Protein AF-A0A351VE01-F1 (afdb_monomer)

Radius of gyration: 37.44 Å; Cα contacts (8 Å, |Δi|>4): 30; chains: 1; bounding box: 84×30×122 Å

Mean predicted aligned error: 16.54 Å

Nearest PDB structures (foldseek):
  6dlm-assembly1_A  TM=7.913E-01  e=3.922E+00  synthetic construct
  3qne-assembly1_A  TM=5.680E-01  e=1.386E+00  Candida albicans
  3qo5-assembly1_A-2  TM=5.610E-01  e=1.386E+00  Candida albicans
  1cxz-assembly1_B  TM=7.033E-01  e=5.661E+00  Homo sapiens
  6r1m-assembly1_B  TM=4.510E-01  e=8.689E+00  Escherichia coli

Foldseek 3Di:
DDDDDDDDDDDDDDPDPDPDPDPPDDPPDDDDDDDDPVRVVVLVVVCVVVVHDSVVVVVCCVVVVDVPVLVVVLVVLVVVLVVLLVVLVVLLVVQVVCVVVVNHDVVSVVVNVVSVVVNVVSVVVSVVSVD

Sequence (131 aa):
MRILRRSIERPLPKRKERHMARPKSENTLRKHFKLTEETARILTERSKAENMNESEYIRYLLLNQSENPRSKELELEVMRLRNEINKIGVNVNQIVKNSNSHIYREDDKMELKS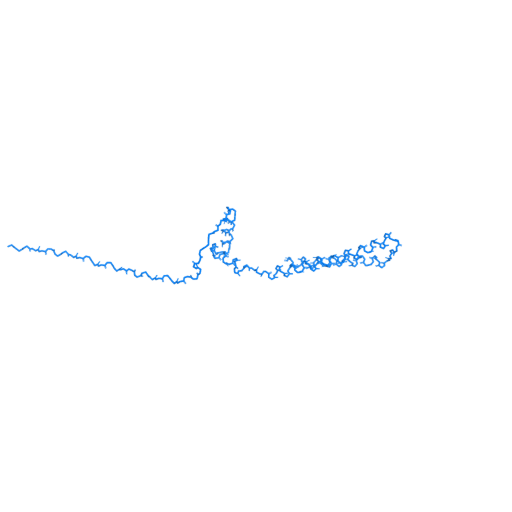QVNKAAVLMECMVKKIC

Structure (mmCIF, N/CA/C/O backbone):
data_AF-A0A351VE01-F1
#
_entry.id   AF-A0A351VE01-F1
#
loop_
_atom_site.group_PDB
_atom_site.id
_atom_site.type_symbol
_atom_site.label_atom_id
_atom_site.label_alt_id
_atom_site.label_comp_id
_atom_site.label_asym_id
_atom_site.label_entity_id
_atom_site.label_seq_id
_atom_site.pdbx_PDB_ins_code
_atom_site.Cartn_x
_atom_site.Cartn_y
_atom_site.Cartn_z
_atom_site.occupancy
_atom_site.B_iso_or_equiv
_atom_site.auth_seq_id
_atom_site.auth_comp_id
_atom_site.auth_asym_id
_atom_site.auth_atom_id
_atom_site.pdbx_PDB_model_num
ATOM 1 N N . MET A 1 1 ? -61.526 7.627 88.824 1.00 38.06 1 MET A N 1
ATOM 2 C CA . MET A 1 1 ? -61.292 7.682 87.363 1.00 38.06 1 MET A CA 1
ATOM 3 C C . MET A 1 1 ? -59.795 7.844 87.109 1.00 38.06 1 MET A C 1
ATOM 5 O O . MET A 1 1 ? -59.247 8.870 87.483 1.00 38.06 1 MET A O 1
ATOM 9 N N . ARG A 1 2 ? -59.108 6.822 86.573 1.00 39.38 2 ARG A N 1
ATOM 10 C CA . ARG A 1 2 ? -57.676 6.886 86.211 1.00 39.38 2 ARG A CA 1
ATOM 11 C C . ARG A 1 2 ? -57.559 7.093 84.702 1.00 39.38 2 ARG A C 1
ATOM 13 O O . ARG A 1 2 ? -58.051 6.273 83.937 1.00 39.38 2 ARG A O 1
ATOM 20 N N . ILE A 1 3 ? -56.922 8.185 84.294 1.00 45.22 3 ILE A N 1
ATOM 21 C CA . ILE A 1 3 ? -56.645 8.506 82.891 1.00 45.22 3 ILE A CA 1
ATOM 22 C C . ILE A 1 3 ? -55.463 7.638 82.431 1.00 45.22 3 ILE A C 1
ATOM 24 O O . ILE A 1 3 ? -54.350 7.788 82.934 1.00 45.22 3 ILE A O 1
ATOM 28 N N . LEU A 1 4 ? -55.700 6.722 81.490 1.00 44.31 4 LEU A N 1
ATOM 29 C CA . LEU A 1 4 ? -54.658 5.953 80.803 1.00 44.31 4 LEU A CA 1
ATOM 30 C C . LEU A 1 4 ? -53.934 6.869 79.802 1.00 44.31 4 LEU A C 1
ATOM 32 O O . LEU A 1 4 ? -54.520 7.295 78.808 1.00 44.31 4 LEU A O 1
ATOM 36 N N . ARG A 1 5 ? -52.654 7.179 80.053 1.00 47.41 5 ARG A N 1
ATOM 37 C CA . ARG A 1 5 ? -51.781 7.821 79.057 1.00 47.41 5 ARG A CA 1
ATOM 38 C C . ARG A 1 5 ? -51.416 6.790 77.988 1.00 47.41 5 ARG A C 1
ATOM 40 O O . ARG A 1 5 ? -50.828 5.758 78.292 1.00 47.41 5 ARG A O 1
ATOM 47 N N . ARG A 1 6 ? -51.774 7.084 76.741 1.00 47.56 6 ARG A N 1
ATOM 48 C CA . ARG A 1 6 ? -51.449 6.298 75.547 1.00 47.56 6 ARG A CA 1
ATOM 49 C C . ARG A 1 6 ? -49.965 6.511 75.216 1.00 47.56 6 ARG A C 1
ATOM 51 O O . ARG A 1 6 ? -49.569 7.628 74.888 1.00 47.56 6 ARG A O 1
ATOM 58 N N . SER A 1 7 ? -49.143 5.475 75.355 1.00 50.47 7 SER A N 1
ATOM 59 C CA . SER A 1 7 ? -47.728 5.499 74.967 1.00 50.47 7 SER A CA 1
ATOM 60 C C . SER A 1 7 ? -47.614 5.690 73.453 1.00 50.47 7 SER A C 1
ATOM 62 O O . S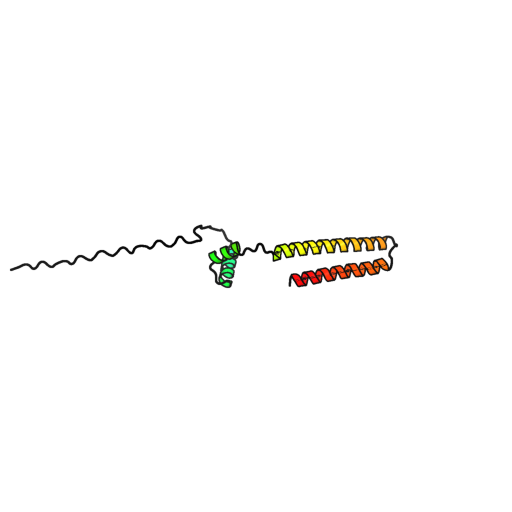ER A 1 7 ? -48.087 4.856 72.688 1.00 50.47 7 SER A O 1
ATOM 64 N N . ILE A 1 8 ? -47.023 6.802 73.018 1.00 53.81 8 ILE A N 1
ATOM 65 C CA . ILE A 1 8 ? -46.687 7.047 71.612 1.00 53.81 8 ILE A CA 1
ATOM 66 C C . ILE A 1 8 ? -45.348 6.350 71.351 1.00 53.81 8 ILE A C 1
ATOM 68 O O . ILE A 1 8 ? -44.313 6.783 71.862 1.00 53.81 8 ILE A O 1
ATOM 72 N N . GLU A 1 9 ? -45.362 5.257 70.592 1.00 49.19 9 GLU A N 1
ATOM 73 C CA . GLU A 1 9 ? -44.140 4.616 70.105 1.00 49.19 9 GLU A CA 1
ATOM 74 C C . GLU A 1 9 ? -43.408 5.572 69.151 1.00 49.19 9 GLU A C 1
ATOM 76 O O . GLU A 1 9 ? -43.959 6.028 68.148 1.00 49.19 9 GLU A O 1
ATOM 81 N N . ARG A 1 10 ? -42.158 5.917 69.479 1.00 52.22 10 ARG A N 1
ATOM 82 C CA . ARG A 1 10 ? -41.289 6.692 68.584 1.00 52.22 10 ARG A CA 1
ATOM 83 C C . ARG A 1 10 ? -40.700 5.757 67.520 1.00 52.22 10 ARG A C 1
ATOM 85 O O . ARG A 1 10 ? -40.167 4.713 67.895 1.00 52.22 10 ARG A O 1
ATOM 92 N N . PRO A 1 11 ? -40.727 6.120 66.226 1.00 54.00 11 PRO A N 1
ATOM 93 C CA . PRO A 1 11 ? -40.135 5.291 65.183 1.00 54.00 11 PRO A CA 1
ATOM 94 C C . PRO A 1 11 ? -38.608 5.241 65.323 1.00 54.00 11 PRO A C 1
ATOM 96 O O . PRO A 1 11 ? -37.956 6.250 65.603 1.00 54.00 11 PRO A O 1
ATOM 99 N N . LEU A 1 12 ? -38.042 4.048 65.118 1.00 58.84 12 LEU A N 1
ATOM 100 C CA . LEU A 1 12 ? -36.599 3.805 65.145 1.00 58.84 12 LEU A CA 1
ATOM 101 C C . LEU A 1 12 ? -35.882 4.613 64.043 1.00 58.84 12 LEU A C 1
ATOM 103 O O . LEU A 1 12 ? -36.405 4.740 62.931 1.00 58.84 12 LEU A O 1
ATOM 107 N N . PRO A 1 13 ? -34.671 5.140 64.306 1.00 53.81 13 PRO A N 1
ATOM 108 C CA . PRO A 1 13 ? -33.927 5.904 63.314 1.00 53.81 13 PRO A CA 1
ATOM 109 C C . PRO A 1 13 ? -33.521 5.008 62.136 1.00 53.81 13 PRO A C 1
ATOM 111 O O . PRO A 1 13 ? -32.931 3.941 62.319 1.00 53.81 13 PRO A O 1
ATOM 114 N N . LYS A 1 14 ? -33.816 5.460 60.910 1.00 56.00 14 LYS A N 1
ATOM 115 C CA . LYS A 1 14 ? -33.397 4.788 59.672 1.00 56.00 14 LYS A CA 1
ATOM 116 C C . LYS A 1 14 ? -31.868 4.659 59.662 1.00 56.00 14 LYS A C 1
ATOM 118 O O . LYS A 1 14 ? -31.160 5.666 59.731 1.00 56.00 14 LYS A O 1
ATOM 123 N N . ARG A 1 15 ? -31.353 3.424 59.587 1.00 46.28 15 ARG A N 1
ATOM 124 C CA . ARG A 1 15 ? -29.918 3.147 59.401 1.00 46.28 15 ARG A CA 1
ATOM 125 C C . ARG A 1 15 ? -29.437 3.901 58.158 1.00 46.28 15 ARG A C 1
ATOM 127 O O . ARG A 1 15 ? -29.928 3.649 57.065 1.00 46.28 15 ARG A O 1
ATOM 134 N N . LYS A 1 16 ? -28.472 4.812 58.324 1.00 49.50 16 LYS A N 1
ATOM 135 C CA . LYS A 1 16 ? -27.725 5.392 57.201 1.00 49.50 16 LYS A CA 1
ATOM 136 C C . LYS A 1 16 ? -26.978 4.254 56.508 1.00 49.50 16 LYS A C 1
ATOM 138 O O . LYS A 1 16 ? -26.040 3.702 57.084 1.00 49.50 16 LYS A O 1
ATOM 143 N N . GLU A 1 17 ? -27.410 3.887 55.307 1.00 48.09 17 GLU A N 1
ATOM 144 C CA . GLU A 1 17 ? -26.658 2.990 54.435 1.00 48.09 17 GLU A CA 1
ATOM 145 C C . GLU A 1 17 ? -25.275 3.595 54.201 1.00 48.09 17 GLU A C 1
ATOM 147 O O . GLU A 1 17 ? -25.128 4.686 53.640 1.00 48.09 17 GLU A O 1
ATOM 152 N N . ARG A 1 18 ? -24.248 2.897 54.693 1.00 47.03 18 ARG A N 1
ATOM 153 C CA . ARG A 1 18 ? -22.855 3.233 54.424 1.00 47.03 18 ARG A CA 1
ATOM 154 C C . ARG A 1 18 ? -22.665 3.120 52.917 1.00 47.03 18 ARG A C 1
ATOM 156 O O . ARG A 1 18 ? -22.637 2.016 52.385 1.00 47.03 18 ARG A O 1
ATOM 163 N N . HIS A 1 19 ? -22.573 4.258 52.238 1.00 47.06 19 HIS A N 1
ATOM 164 C CA . HIS A 1 19 ? -22.172 4.295 50.842 1.00 47.06 19 HIS A CA 1
ATOM 165 C C . HIS A 1 19 ? -20.745 3.751 50.778 1.00 47.06 19 HIS A C 1
ATOM 167 O O . HIS A 1 19 ? -19.797 4.425 51.180 1.00 47.06 19 HIS A O 1
ATOM 173 N N . MET A 1 20 ? -20.604 2.499 50.347 1.00 53.66 20 MET A N 1
ATOM 174 C CA . MET A 1 20 ? -19.302 1.929 50.034 1.00 53.66 20 MET A CA 1
ATOM 175 C C . MET A 1 20 ? -18.715 2.785 48.914 1.00 53.66 20 MET A C 1
ATOM 177 O O . MET A 1 20 ? -19.314 2.914 47.845 1.00 53.66 20 MET A O 1
ATOM 181 N N . ALA A 1 21 ? -17.579 3.429 49.181 1.00 60.16 21 ALA A N 1
ATOM 182 C CA . ALA A 1 21 ? -16.866 4.178 48.163 1.00 60.16 21 ALA A CA 1
ATOM 183 C C . ALA A 1 21 ? -16.545 3.216 47.014 1.00 60.16 21 ALA A C 1
ATOM 185 O O . ALA A 1 21 ? -15.862 2.209 47.211 1.00 60.16 21 ALA A O 1
ATOM 186 N N . ARG A 1 22 ? -17.086 3.517 45.827 1.00 54.12 22 ARG A N 1
ATOM 187 C CA . ARG A 1 22 ? -16.788 2.799 44.586 1.00 54.12 22 ARG A CA 1
ATOM 188 C C . ARG A 1 22 ? -15.261 2.670 44.474 1.00 54.12 22 ARG A C 1
ATOM 190 O O . ARG A 1 22 ? -14.586 3.691 44.641 1.00 54.12 22 ARG A O 1
ATOM 197 N N . PRO A 1 23 ? -14.709 1.470 44.213 1.00 58.91 23 PRO A N 1
ATOM 198 C CA . PRO A 1 23 ? -13.272 1.301 44.018 1.00 58.91 23 PRO A CA 1
ATOM 199 C C . PRO A 1 23 ? -12.781 2.336 43.005 1.00 58.91 23 PRO A C 1
ATOM 201 O O . PRO A 1 23 ? -13.485 2.578 42.020 1.00 58.91 23 PRO A O 1
ATOM 204 N N . LYS A 1 24 ? -11.630 2.981 43.258 1.00 57.81 24 LYS A N 1
ATOM 205 C CA . LYS A 1 24 ? -11.036 3.957 42.328 1.00 57.81 24 LYS A CA 1
ATOM 206 C C . LYS A 1 24 ? -10.898 3.279 40.967 1.00 57.81 24 LYS A C 1
ATOM 208 O O . LYS A 1 24 ? -10.028 2.437 40.778 1.00 57.81 24 LYS A O 1
ATOM 213 N N . SER A 1 25 ? -11.818 3.606 40.066 1.00 60.38 25 SER A N 1
ATOM 214 C CA . SER A 1 25 ? -11.938 2.954 38.775 1.00 60.38 25 SER A CA 1
ATOM 215 C C . SER A 1 25 ? -10.758 3.364 37.918 1.00 60.38 25 SER A C 1
ATOM 217 O O . SER A 1 25 ? -10.552 4.555 37.688 1.00 60.38 25 SER A O 1
ATOM 219 N N . GLU A 1 26 ? -10.015 2.393 37.409 1.00 68.19 26 GLU A N 1
ATOM 220 C CA . GLU A 1 26 ? -9.192 2.583 36.221 1.00 68.19 26 GLU A CA 1
ATOM 221 C C . GLU A 1 26 ? -10.069 3.279 35.154 1.00 68.19 26 GLU A C 1
ATOM 223 O O . GLU A 1 26 ? -11.247 2.933 35.017 1.00 68.19 26 GLU A O 1
ATOM 228 N N . ASN A 1 27 ? -9.549 4.292 34.446 1.00 72.62 27 ASN A N 1
ATOM 229 C CA . ASN A 1 27 ? -10.292 5.222 33.559 1.00 72.62 27 ASN A CA 1
ATOM 230 C C . ASN A 1 27 ? -11.049 6.381 34.262 1.00 72.62 27 ASN A C 1
ATOM 232 O O . ASN A 1 27 ? -12.239 6.603 34.038 1.00 72.62 27 ASN A O 1
ATOM 236 N N . THR A 1 28 ? -10.358 7.167 35.097 1.00 85.06 28 THR A N 1
ATOM 237 C CA . THR A 1 28 ? -10.935 8.338 35.799 1.00 85.06 28 THR A CA 1
ATOM 238 C C . THR A 1 28 ? -11.036 9.617 34.959 1.00 85.06 28 THR A C 1
ATOM 240 O O . THR A 1 28 ? -11.804 10.517 35.305 1.00 85.06 28 THR A O 1
ATOM 243 N N . LEU A 1 29 ? -10.265 9.732 33.875 1.00 87.25 29 LEU A N 1
ATOM 244 C CA . LEU A 1 29 ? -10.203 10.943 33.054 1.00 87.25 29 LEU A CA 1
ATOM 245 C C . LEU A 1 29 ? -11.326 10.963 32.013 1.00 87.25 29 LEU A C 1
ATOM 247 O O . LEU A 1 29 ? -11.511 10.004 31.268 1.00 87.25 29 LEU A O 1
ATOM 251 N N . ARG A 1 30 ? -12.047 12.087 31.923 1.00 89.94 30 ARG A N 1
ATOM 252 C CA . ARG A 1 30 ? -13.088 12.317 30.910 1.00 89.94 30 ARG A CA 1
ATOM 253 C C . ARG A 1 30 ? -12.584 13.277 29.838 1.00 89.94 30 ARG A C 1
ATOM 255 O O . ARG A 1 30 ? -11.995 14.312 30.150 1.00 89.94 30 ARG A O 1
ATOM 262 N N . LYS A 1 31 ? -12.830 12.935 28.576 1.00 89.75 31 LYS A N 1
ATOM 263 C CA . LYS A 1 31 ? -12.545 13.772 27.407 1.00 89.75 31 LYS A CA 1
ATOM 264 C C . LYS A 1 31 ? -13.834 13.943 26.611 1.00 89.75 31 LYS A C 1
ATOM 266 O O . LYS A 1 31 ? -14.551 12.972 26.394 1.00 89.75 31 LYS A O 1
ATOM 271 N N . HIS A 1 32 ? -14.122 15.176 26.210 1.00 92.56 32 HIS A N 1
ATOM 272 C CA . HIS A 1 32 ? -15.250 15.499 25.342 1.00 92.56 32 HIS A CA 1
ATOM 273 C C . HIS A 1 32 ? -14.726 15.745 23.928 1.00 92.56 32 HIS A C 1
ATOM 275 O O . HIS A 1 32 ? -13.781 16.513 23.751 1.00 92.56 32 HIS A O 1
ATOM 281 N N . PHE A 1 33 ? -15.347 15.109 22.938 1.00 91.19 33 PHE A N 1
ATOM 282 C CA . PHE A 1 33 ? -14.995 15.239 21.527 1.00 91.19 33 PHE A CA 1
ATOM 283 C C . PHE A 1 33 ? -16.171 15.835 20.761 1.00 91.19 33 PHE A C 1
ATOM 285 O O . PHE A 1 33 ? -17.327 15.544 21.064 1.00 91.19 33 PHE A O 1
ATOM 292 N N . LYS A 1 34 ? -15.874 16.668 19.764 1.00 95.25 34 LYS A N 1
ATOM 293 C CA . LYS A 1 34 ? -16.867 17.090 18.774 1.00 95.25 34 LYS A CA 1
ATOM 294 C C . LYS A 1 34 ? -16.819 16.098 17.620 1.00 95.25 34 LYS A C 1
ATOM 296 O O . LYS A 1 34 ? -15.749 15.890 17.055 1.00 95.25 34 LYS A O 1
ATOM 301 N N . LEU A 1 35 ? -17.960 15.508 17.291 1.00 94.69 35 LEU A N 1
ATOM 302 C CA . LEU A 1 35 ? -18.119 14.577 16.181 1.00 94.69 35 LEU A CA 1
A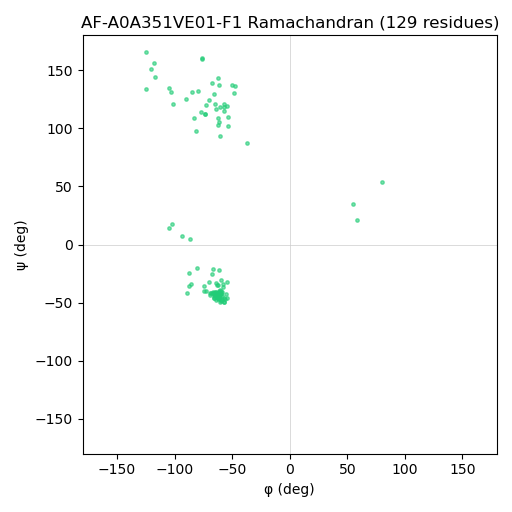TOM 303 C C . LEU A 1 35 ? -19.149 15.135 15.204 1.00 94.69 35 LEU A C 1
ATOM 305 O O . LEU A 1 35 ? -20.053 15.877 15.592 1.00 94.69 35 LEU A O 1
ATOM 309 N N . THR A 1 36 ? -19.001 14.777 13.936 1.00 97.06 36 THR A N 1
ATOM 310 C CA . THR A 1 36 ? -20.089 14.912 12.966 1.00 97.06 36 THR A CA 1
ATOM 311 C C . THR A 1 36 ? -21.111 13.801 13.193 1.00 97.06 36 THR A C 1
ATOM 313 O O . THR A 1 36 ? -20.786 12.766 13.775 1.00 97.06 36 THR A O 1
ATOM 316 N N . GLU A 1 37 ? -22.334 13.982 12.702 1.00 96.62 37 GLU A N 1
ATOM 317 C CA . GLU A 1 37 ? -23.380 12.956 12.791 1.00 96.62 37 GLU A CA 1
ATOM 318 C C . GLU A 1 37 ? -22.922 11.620 12.185 1.00 96.62 37 GLU A C 1
ATOM 320 O O . GLU A 1 37 ? -23.064 10.569 12.807 1.00 96.62 37 GLU A O 1
ATOM 325 N N . GLU A 1 38 ? -22.251 11.677 11.032 1.00 95.94 38 GLU A N 1
ATOM 326 C CA . GLU A 1 38 ? -21.729 10.483 10.368 1.00 95.94 38 GLU A CA 1
ATOM 327 C C . GLU A 1 38 ? -20.667 9.758 11.203 1.00 95.94 38 GLU A C 1
ATOM 329 O O . GLU A 1 38 ? -20.704 8.538 11.352 1.00 95.94 38 GLU A O 1
ATOM 334 N N . THR A 1 39 ? -19.728 10.495 11.802 1.00 93.25 39 THR A N 1
ATOM 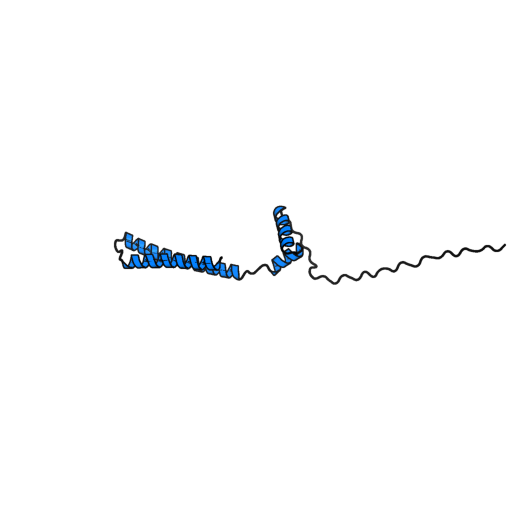335 C CA . THR A 1 39 ? -18.668 9.875 12.616 1.00 93.25 39 THR A CA 1
ATOM 336 C C . THR A 1 39 ? -19.201 9.306 13.928 1.00 93.25 39 THR A C 1
ATOM 338 O O . THR A 1 39 ? -18.712 8.268 14.373 1.00 93.25 39 THR A O 1
ATOM 341 N N . ALA A 1 40 ? -20.233 9.922 14.513 1.00 96.19 40 ALA A N 1
ATOM 342 C CA . ALA A 1 40 ? -20.939 9.366 15.663 1.00 96.19 40 ALA A CA 1
ATOM 343 C C . ALA A 1 40 ? -21.673 8.065 15.296 1.00 96.19 40 ALA A C 1
ATOM 345 O O . ALA A 1 40 ? -21.511 7.062 15.988 1.00 96.19 40 ALA A O 1
ATOM 346 N N . ARG A 1 41 ? -22.393 8.041 14.165 1.00 97.38 41 ARG A N 1
ATOM 347 C CA . ARG A 1 41 ? -23.075 6.835 13.667 1.00 97.38 41 ARG A CA 1
ATOM 348 C C . ARG A 1 41 ? -22.101 5.675 13.463 1.00 97.38 41 ARG A C 1
ATOM 350 O O . ARG A 1 41 ? -22.331 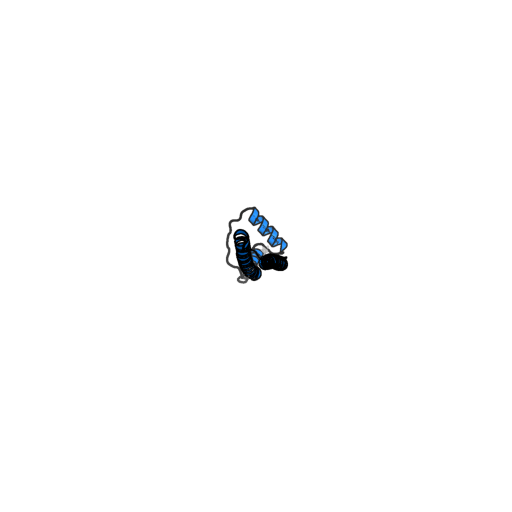4.584 13.980 1.00 97.38 41 ARG A O 1
ATOM 357 N N . ILE A 1 42 ? -20.986 5.927 12.776 1.00 96.00 42 ILE A N 1
ATOM 358 C CA . ILE A 1 42 ? -19.941 4.923 12.534 1.00 96.00 42 ILE A CA 1
ATOM 359 C C . ILE A 1 42 ? -19.368 4.393 13.856 1.00 96.00 42 ILE A C 1
ATOM 361 O O . ILE A 1 42 ? -19.137 3.190 13.991 1.00 96.00 42 ILE A O 1
ATOM 365 N N . LEU A 1 43 ? -19.129 5.269 14.839 1.00 95.81 43 LEU A N 1
ATOM 366 C CA . LEU A 1 43 ? -18.626 4.868 16.153 1.00 95.81 43 LEU A CA 1
ATOM 367 C C . LEU A 1 43 ? -19.607 3.922 16.863 1.00 95.81 43 LEU A C 1
ATOM 369 O O . LEU A 1 43 ? -19.197 2.884 17.392 1.00 95.81 43 LEU A O 1
ATOM 373 N N . THR A 1 44 ? -20.899 4.246 16.832 1.00 96.25 44 THR A N 1
ATOM 374 C CA . THR A 1 44 ? -21.951 3.409 17.410 1.00 96.25 44 THR A CA 1
ATOM 375 C C . THR A 1 44 ? -22.067 2.061 16.692 1.00 96.25 44 THR A C 1
ATOM 377 O O . THR A 1 44 ? -22.166 1.026 17.346 1.00 96.25 44 THR A O 1
ATOM 380 N N . GLU A 1 45 ? -22.052 2.039 15.359 1.00 96.38 45 GLU A N 1
ATOM 381 C CA . GLU A 1 45 ? -22.165 0.799 14.579 1.00 96.38 45 GLU A CA 1
ATOM 382 C C . GLU A 1 45 ? -20.978 -0.137 14.823 1.00 96.38 45 GLU A C 1
ATOM 384 O O . GLU A 1 45 ? -21.171 -1.317 15.117 1.00 96.38 45 GLU A O 1
ATOM 389 N N . ARG A 1 46 ? -19.750 0.391 14.768 1.00 93.31 46 ARG A N 1
ATOM 390 C CA . ARG A 1 46 ? -18.534 -0.415 14.946 1.00 93.31 46 ARG A CA 1
ATOM 391 C C . ARG A 1 46 ? -18.372 -0.932 16.371 1.00 93.31 46 ARG A C 1
ATOM 393 O O . ARG A 1 46 ? -18.027 -2.092 16.554 1.00 93.31 46 ARG A O 1
ATOM 400 N N . SER A 1 47 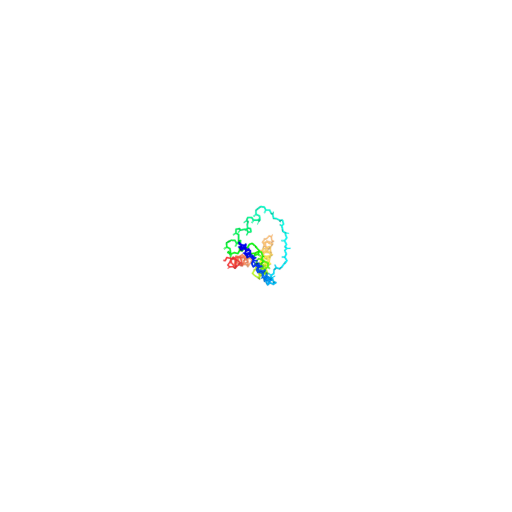? -18.660 -0.105 17.377 1.00 95.25 47 SER A N 1
ATOM 401 C CA . SER A 1 47 ? -18.604 -0.553 18.775 1.00 95.25 47 SER A CA 1
ATOM 402 C C . SER A 1 47 ? -19.591 -1.693 19.043 1.00 95.25 47 SER A C 1
ATOM 404 O O . SER A 1 47 ? -19.220 -2.692 19.656 1.00 95.25 47 SER A O 1
ATOM 406 N N . LYS A 1 48 ? -20.813 -1.607 18.498 1.00 95.06 48 LYS A N 1
ATOM 407 C CA . LYS A 1 48 ? -21.807 -2.688 18.575 1.00 95.06 48 LYS A CA 1
ATOM 408 C C . LYS A 1 48 ? -21.372 -3.951 17.840 1.00 95.06 48 LYS A C 1
ATOM 410 O O . LYS A 1 48 ? -21.575 -5.034 18.378 1.00 95.06 48 LYS A O 1
ATOM 415 N N . ALA A 1 49 ? -20.786 -3.826 16.647 1.00 91.75 49 ALA A N 1
ATOM 416 C CA . ALA A 1 49 ? -20.281 -4.972 15.888 1.00 91.75 49 ALA A CA 1
ATOM 417 C C . ALA A 1 49 ? -19.226 -5.766 16.681 1.00 91.75 49 ALA A C 1
ATOM 419 O O . ALA A 1 49 ? -19.238 -6.993 16.664 1.00 91.75 49 ALA A O 1
ATOM 420 N N . GLU A 1 50 ? -18.389 -5.066 17.451 1.00 87.50 50 GLU A N 1
ATOM 421 C CA . GLU A 1 50 ? -17.375 -5.654 18.337 1.00 87.50 50 GLU A CA 1
ATOM 422 C C . GLU A 1 50 ? -17.904 -6.017 19.741 1.00 87.50 50 GLU A C 1
ATOM 424 O O . GLU A 1 50 ? -17.135 -6.432 20.605 1.00 87.50 50 GLU A O 1
ATOM 429 N N . ASN A 1 51 ? -19.211 -5.877 20.000 1.00 92.56 51 ASN A N 1
ATOM 430 C CA . ASN A 1 51 ? -19.842 -6.100 21.311 1.00 92.56 51 ASN A CA 1
ATOM 431 C C . ASN A 1 51 ? -19.226 -5.271 22.462 1.00 92.56 51 ASN A C 1
ATOM 433 O O . ASN A 1 51 ? -19.175 -5.723 23.607 1.00 92.56 5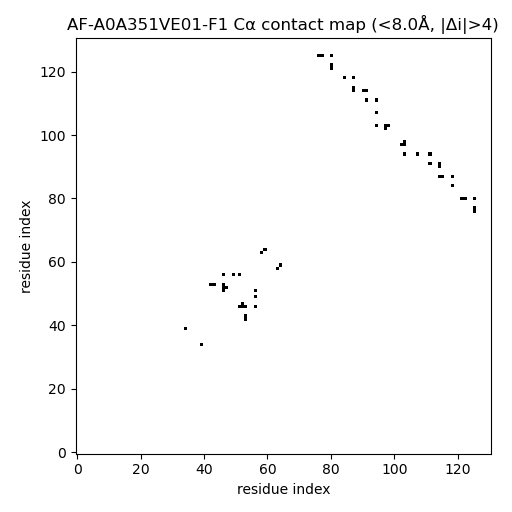1 ASN A O 1
ATOM 437 N N . MET A 1 52 ? -18.780 -4.045 22.174 1.00 91.38 52 MET A N 1
ATOM 438 C CA . MET A 1 52 ? -18.190 -3.112 23.142 1.00 91.38 52 MET A CA 1
ATOM 439 C C . MET A 1 52 ? -19.030 -1.840 23.273 1.00 91.38 52 MET A C 1
ATOM 441 O O . MET A 1 52 ? -19.732 -1.440 22.344 1.00 91.38 52 MET A O 1
ATOM 445 N N . ASN A 1 53 ? -18.928 -1.138 24.406 1.00 93.19 53 ASN A N 1
ATOM 446 C CA . ASN A 1 53 ? -19.424 0.242 24.456 1.00 93.19 53 ASN A CA 1
ATOM 447 C C . ASN A 1 53 ? -18.450 1.205 23.756 1.00 93.19 53 ASN A C 1
ATOM 449 O O . ASN A 1 53 ? -17.268 0.912 23.606 1.00 93.19 53 ASN A O 1
ATOM 453 N N . GLU A 1 54 ? -18.914 2.389 23.354 1.00 94.19 54 GLU A N 1
ATOM 454 C CA . GLU A 1 54 ? -18.090 3.342 22.592 1.00 94.19 54 GLU A CA 1
ATOM 455 C C . GLU A 1 54 ? -16.797 3.752 23.318 1.00 94.19 54 GLU A C 1
ATOM 457 O O . GLU A 1 54 ? -15.763 3.946 22.686 1.00 94.19 54 GLU A O 1
ATOM 462 N N . SER A 1 55 ? -16.815 3.843 24.653 1.00 92.25 55 SER A N 1
ATOM 463 C CA . SER A 1 55 ? -15.620 4.185 25.440 1.00 92.25 55 SER A CA 1
ATOM 464 C C . SER A 1 55 ? -14.620 3.030 25.530 1.00 92.25 55 SER A C 1
ATOM 466 O O . SER A 1 55 ? -13.412 3.256 25.573 1.00 92.25 55 SER A O 1
ATOM 468 N N . GLU A 1 56 ? -15.097 1.790 25.604 1.00 89.62 56 GLU A N 1
ATOM 469 C CA . GLU A 1 56 ? -14.278 0.581 25.473 1.00 89.62 56 GLU A CA 1
ATOM 470 C C . GLU A 1 56 ? -13.708 0.471 24.073 1.00 89.62 56 GLU A C 1
ATOM 472 O O . GLU A 1 56 ? -12.512 0.263 23.941 1.00 89.62 56 GLU A O 1
ATOM 477 N N . TYR A 1 57 ? -14.524 0.717 23.055 1.00 92.56 57 TYR A N 1
ATOM 478 C CA . TYR A 1 57 ? -14.116 0.650 21.666 1.00 92.56 57 TYR A CA 1
ATOM 479 C C . TYR A 1 57 ? -13.081 1.726 21.313 1.00 92.56 57 TYR A C 1
ATOM 481 O O . TYR A 1 57 ? -12.080 1.417 20.684 1.00 92.56 57 TYR A O 1
ATOM 489 N N . ILE A 1 58 ? -13.226 2.972 21.784 1.00 91.69 58 ILE A N 1
ATOM 490 C CA . ILE A 1 58 ? -12.189 4.006 21.605 1.00 91.69 58 ILE A CA 1
ATOM 491 C C . ILE A 1 58 ? -10.889 3.604 22.309 1.00 91.69 58 ILE A C 1
ATOM 493 O O . ILE A 1 58 ? -9.814 3.769 21.742 1.00 91.69 58 ILE A O 1
ATOM 497 N N . ARG A 1 59 ? -10.953 3.057 23.529 1.00 89.06 59 ARG A N 1
ATOM 498 C CA . ARG A 1 59 ? -9.748 2.582 24.232 1.00 89.06 59 ARG A CA 1
ATOM 499 C C . ARG A 1 59 ? -9.124 1.381 23.532 1.00 89.06 59 ARG A C 1
ATOM 501 O O . ARG A 1 59 ? -7.912 1.357 23.380 1.00 89.06 59 ARG A O 1
ATOM 508 N N . TYR A 1 60 ? -9.936 0.443 23.058 1.00 85.62 60 TYR A N 1
ATOM 509 C CA . TYR A 1 60 ? -9.523 -0.662 22.203 1.00 85.62 60 TYR A CA 1
ATOM 510 C C . TYR A 1 60 ? -8.829 -0.121 20.955 1.00 85.62 60 TYR A C 1
ATOM 512 O O . TYR A 1 60 ? -7.736 -0.561 20.652 1.00 85.62 60 TYR A O 1
ATOM 520 N N . LEU A 1 61 ? -9.385 0.887 20.286 1.00 85.19 61 LEU A N 1
ATOM 521 C CA . LEU A 1 61 ? -8.762 1.513 19.123 1.00 85.19 61 LEU A CA 1
ATOM 522 C C . LEU A 1 61 ? -7.491 2.287 19.454 1.00 85.19 61 LEU A C 1
ATOM 524 O O . LEU A 1 61 ? -6.699 2.464 18.552 1.00 85.19 61 LEU A O 1
ATOM 528 N N . LEU A 1 62 ? -7.298 2.785 20.676 1.00 83.75 62 LEU A N 1
ATOM 529 C CA . LEU A 1 62 ? -6.079 3.498 21.084 1.00 83.75 62 LEU A CA 1
ATOM 530 C C . LEU A 1 62 ? -4.973 2.542 21.552 1.00 83.75 62 LEU A C 1
ATOM 532 O O . LEU A 1 62 ? -3.798 2.817 21.349 1.00 83.75 62 LEU A O 1
ATOM 536 N N . LEU A 1 63 ? -5.346 1.428 22.185 1.00 77.75 63 LEU A N 1
ATOM 537 C CA . LEU A 1 63 ? -4.426 0.409 22.704 1.00 77.75 63 LEU A CA 1
ATOM 538 C C . LEU A 1 63 ? -4.084 -0.646 21.646 1.00 77.75 63 LEU A C 1
ATOM 540 O O . LEU A 1 63 ? -2.953 -1.109 21.575 1.00 77.75 63 LEU A O 1
ATOM 544 N N . ASN A 1 64 ? -5.066 -0.982 20.812 1.00 65.00 64 ASN A N 1
ATOM 545 C CA . ASN A 1 64 ? -4.943 -1.788 19.599 1.00 65.00 64 ASN A CA 1
ATOM 546 C C . ASN A 1 64 ? -4.960 -0.903 18.353 1.00 65.00 64 ASN A C 1
ATOM 548 O O . ASN A 1 64 ? -5.174 -1.412 17.250 1.00 65.00 64 ASN A O 1
ATOM 552 N N . GLN A 1 65 ? -4.709 0.408 18.508 1.00 55.88 65 GLN A N 1
ATOM 553 C CA . GLN A 1 65 ? -4.129 1.191 17.425 1.00 55.88 65 GLN A CA 1
ATOM 554 C C . GLN A 1 65 ? -2.809 0.509 17.180 1.00 55.88 65 GLN A C 1
ATOM 556 O O . GLN A 1 65 ? -1.815 0.708 17.873 1.00 55.88 65 GLN A O 1
ATOM 561 N N . SER A 1 66 ? -2.855 -0.408 16.238 1.00 46.06 66 SER A N 1
ATOM 562 C CA . SER A 1 66 ? -1.681 -1.006 15.706 1.00 46.06 66 SER A CA 1
ATOM 563 C C . SER A 1 66 ? -0.819 0.183 15.259 1.00 46.06 66 SER A C 1
ATOM 565 O O . SER A 1 66 ? -1.120 0.828 14.254 1.00 46.06 66 SER A O 1
ATOM 567 N N . GLU A 1 67 ? 0.288 0.438 15.956 1.00 51.22 67 GLU A N 1
ATOM 568 C CA . GLU A 1 67 ? 1.581 0.283 15.290 1.00 51.22 67 GLU A CA 1
ATOM 569 C C . GLU A 1 67 ? 1.376 -0.936 14.394 1.00 51.22 67 GLU A C 1
ATOM 571 O O . GLU A 1 67 ? 1.411 -2.040 14.909 1.00 51.22 67 GLU A O 1
ATOM 576 N N . ASN A 1 68 ? 0.872 -0.797 13.165 1.00 49.31 68 ASN A N 1
ATOM 577 C CA . ASN A 1 68 ? 0.534 -1.975 12.380 1.00 49.31 68 ASN A CA 1
ATOM 578 C C . ASN A 1 68 ? 1.866 -2.413 11.807 1.00 49.31 68 ASN A C 1
ATOM 580 O O . ASN A 1 68 ? 2.271 -1.805 10.807 1.00 49.31 68 ASN A O 1
ATOM 584 N N . PRO A 1 69 ? 2.584 -3.394 12.403 1.00 51.62 69 PRO A N 1
ATOM 585 C CA . PRO A 1 69 ? 3.821 -3.867 11.806 1.00 51.62 69 PRO A CA 1
ATOM 586 C C . PRO A 1 69 ? 3.542 -4.292 10.366 1.00 51.62 69 PRO A C 1
ATOM 588 O O . PRO A 1 69 ? 4.344 -3.993 9.495 1.00 51.62 69 PRO A O 1
ATOM 591 N N . ARG A 1 70 ? 2.335 -4.812 10.088 1.00 53.50 70 ARG A N 1
ATOM 592 C CA . ARG A 1 70 ? 1.871 -5.133 8.740 1.00 53.50 70 ARG A CA 1
ATOM 593 C C . ARG A 1 70 ? 1.753 -3.909 7.830 1.00 53.50 70 ARG A C 1
ATOM 595 O O . ARG A 1 70 ? 2.051 -4.051 6.660 1.00 53.50 70 ARG A O 1
ATOM 602 N N . SER A 1 71 ? 1.369 -2.720 8.315 1.00 65.75 71 SER A N 1
ATOM 603 C CA . SER A 1 71 ? 1.359 -1.498 7.482 1.00 65.75 71 SER A CA 1
ATOM 604 C C . SER A 1 71 ? 2.764 -0.986 7.190 1.00 65.75 71 SER A C 1
ATOM 606 O O . SER A 1 71 ? 3.042 -0.624 6.058 1.00 65.75 71 SER A O 1
ATOM 608 N N . LYS A 1 72 ? 3.670 -1.025 8.174 1.00 68.44 72 LYS A N 1
ATOM 609 C CA . LYS A 1 72 ? 5.039 -0.520 8.022 1.00 68.44 72 LYS A CA 1
ATOM 610 C C . LYS A 1 72 ? 5.898 -1.466 7.187 1.00 68.44 72 LYS A C 1
ATOM 612 O O . LYS A 1 72 ? 6.670 -1.025 6.344 1.00 68.44 72 LYS A O 1
ATOM 617 N N . GLU A 1 73 ? 5.736 -2.770 7.389 1.00 78.25 73 GLU A N 1
ATOM 618 C CA . GLU A 1 73 ? 6.308 -3.810 6.534 1.00 78.25 73 GLU A CA 1
ATOM 619 C C . GLU A 1 73 ? 5.728 -3.721 5.120 1.00 78.25 73 GLU A C 1
ATOM 621 O O . GLU A 1 73 ? 6.483 -3.695 4.156 1.00 78.25 73 GLU A O 1
ATOM 626 N N . LEU A 1 74 ? 4.409 -3.553 4.972 1.00 81.69 74 LEU A N 1
ATOM 627 C CA . LEU A 1 74 ? 3.793 -3.351 3.660 1.00 81.69 74 LEU A CA 1
ATOM 628 C C . LEU A 1 74 ? 4.306 -2.079 2.970 1.00 81.69 74 LEU A C 1
ATOM 630 O O . LEU A 1 74 ? 4.602 -2.120 1.781 1.00 81.69 74 LEU A O 1
ATOM 634 N N . GLU A 1 75 ? 4.462 -0.970 3.691 1.00 82.88 75 GLU A N 1
ATOM 635 C CA . GLU A 1 75 ? 5.041 0.277 3.178 1.00 82.88 75 GLU A CA 1
ATOM 636 C C . GLU A 1 75 ? 6.489 0.088 2.710 1.00 82.88 75 GLU A C 1
ATOM 638 O O . GLU A 1 75 ? 6.857 0.557 1.629 1.00 82.88 75 GLU A O 1
ATOM 643 N N . LEU A 1 76 ? 7.311 -0.633 3.480 1.00 87.31 76 LEU A N 1
ATOM 644 C CA . LEU A 1 76 ? 8.680 -0.977 3.092 1.00 87.31 76 LEU A CA 1
ATOM 645 C C . LEU A 1 76 ? 8.706 -1.863 1.841 1.00 87.31 76 LEU A C 1
ATOM 647 O O . LEU A 1 76 ? 9.494 -1.610 0.927 1.00 87.31 76 LEU A O 1
ATOM 651 N N . GLU A 1 77 ? 7.830 -2.859 1.761 1.00 88.62 77 GLU A N 1
ATOM 652 C CA . GLU A 1 77 ? 7.681 -3.738 0.601 1.00 88.62 77 GLU A CA 1
ATOM 653 C C . GLU A 1 77 ? 7.206 -2.968 -0.642 1.00 88.62 77 GLU A C 1
ATOM 655 O O . GLU A 1 77 ? 7.762 -3.163 -1.724 1.00 88.62 77 GLU A O 1
ATOM 660 N N . VAL A 1 78 ? 6.264 -2.028 -0.499 1.00 89.75 78 VAL A N 1
ATOM 661 C CA . VAL A 1 78 ? 5.841 -1.114 -1.577 1.00 89.75 78 VAL A CA 1
ATOM 662 C C . VAL A 1 78 ? 7.006 -0.230 -2.025 1.00 89.75 78 VAL A C 1
ATOM 664 O O . VAL A 1 78 ? 7.227 -0.053 -3.225 1.00 89.75 78 VAL A O 1
ATOM 667 N N . MET A 1 79 ? 7.793 0.303 -1.087 1.00 92.75 79 MET A N 1
ATOM 668 C CA . MET A 1 79 ? 8.961 1.124 -1.409 1.00 92.75 79 MET A CA 1
ATOM 669 C C . MET A 1 79 ? 10.032 0.314 -2.157 1.00 92.75 79 MET A C 1
ATOM 671 O O . MET A 1 79 ? 10.603 0.797 -3.138 1.00 92.75 79 MET A O 1
ATOM 675 N N . ARG A 1 80 ? 10.280 -0.935 -1.743 1.00 93.81 80 ARG A N 1
ATOM 676 C CA . ARG A 1 80 ? 11.181 -1.870 -2.436 1.00 93.81 80 ARG A CA 1
ATOM 677 C C . ARG A 1 80 ? 10.684 -2.186 -3.844 1.00 93.81 80 ARG A C 1
ATOM 679 O O . ARG A 1 80 ? 11.468 -2.088 -4.786 1.00 93.81 80 ARG A O 1
ATOM 686 N N . LEU A 1 81 ? 9.393 -2.490 -3.997 1.00 94.94 81 LEU A N 1
ATOM 687 C CA . LEU A 1 81 ? 8.770 -2.737 -5.297 1.00 94.94 81 LEU A CA 1
ATOM 688 C C . LEU A 1 81 ? 8.944 -1.534 -6.227 1.00 94.94 81 LEU A C 1
ATOM 690 O O . LEU A 1 81 ? 9.417 -1.692 -7.350 1.00 94.94 81 LEU A O 1
ATOM 694 N N . ARG A 1 82 ? 8.635 -0.324 -5.747 1.00 95.06 82 ARG A N 1
ATOM 695 C CA . ARG A 1 82 ? 8.825 0.918 -6.508 1.00 95.06 82 ARG A CA 1
ATOM 696 C C . ARG A 1 82 ? 10.267 1.064 -6.995 1.00 95.06 82 ARG A C 1
ATOM 698 O O . ARG A 1 82 ? 10.490 1.395 -8.156 1.00 95.06 82 ARG A O 1
ATOM 705 N N . ASN A 1 83 ? 11.244 0.813 -6.125 1.00 96.88 83 ASN A N 1
ATOM 706 C CA . ASN A 1 83 ? 12.659 0.919 -6.477 1.00 96.88 83 ASN A CA 1
ATOM 707 C C . ASN A 1 83 ? 13.074 -0.111 -7.535 1.00 96.88 83 ASN A C 1
ATOM 709 O O . ASN A 1 83 ? 13.806 0.236 -8.461 1.00 96.88 83 ASN A O 1
ATOM 713 N N . GLU A 1 84 ? 12.598 -1.353 -7.438 1.00 97.19 84 GLU A N 1
ATOM 714 C CA . GLU A 1 84 ? 12.875 -2.377 -8.451 1.00 97.19 84 GLU A CA 1
ATOM 715 C C . GLU A 1 84 ? 12.213 -2.053 -9.796 1.00 97.19 84 GLU A C 1
ATOM 717 O O . GLU A 1 84 ? 12.870 -2.158 -10.832 1.00 97.19 84 GLU A O 1
ATOM 722 N N . ILE A 1 85 ? 10.966 -1.571 -9.798 1.00 96.75 85 ILE A N 1
ATOM 723 C CA . ILE A 1 85 ? 10.283 -1.112 -11.018 1.00 96.75 85 ILE A CA 1
ATOM 724 C C . ILE A 1 85 ? 11.023 0.071 -11.655 1.00 96.75 85 ILE A C 1
ATOM 726 O O . ILE A 1 85 ? 11.201 0.094 -12.871 1.00 96.75 85 ILE A O 1
ATOM 730 N N . ASN A 1 86 ? 11.533 1.014 -10.859 1.00 97.50 86 ASN A N 1
ATOM 731 C CA . ASN A 1 86 ? 12.345 2.119 -11.375 1.00 97.50 86 ASN A CA 1
ATOM 732 C C . ASN A 1 86 ? 13.626 1.623 -12.062 1.00 97.50 86 ASN A C 1
ATOM 734 O O . ASN A 1 86 ? 13.957 2.100 -13.146 1.00 97.50 86 ASN A O 1
ATOM 738 N N . LYS A 1 87 ? 14.335 0.652 -11.470 1.00 97.94 87 LYS A N 1
ATOM 739 C CA . LYS A 1 87 ? 15.526 0.047 -12.094 1.00 97.94 87 LYS A CA 1
ATOM 740 C C . LYS A 1 87 ? 15.179 -0.636 -13.417 1.00 97.94 87 LYS A C 1
ATOM 742 O O . LYS A 1 87 ? 15.887 -0.443 -14.401 1.00 97.94 87 LYS A O 1
ATOM 747 N N . ILE A 1 88 ? 14.072 -1.379 -13.454 1.00 97.81 88 ILE A N 1
ATOM 748 C CA . ILE A 1 88 ? 13.559 -2.003 -14.681 1.00 97.81 88 ILE A CA 1
ATOM 749 C C . ILE A 1 88 ? 13.283 -0.933 -15.744 1.00 97.81 88 ILE A C 1
ATOM 751 O O . ILE A 1 88 ? 13.735 -1.062 -16.879 1.00 97.81 88 ILE A O 1
ATOM 755 N N . GLY A 1 89 ? 12.613 0.162 -15.373 1.00 97.94 89 GLY A N 1
ATOM 756 C CA . GLY A 1 89 ? 12.338 1.281 -16.275 1.00 97.94 89 GLY A CA 1
ATOM 757 C C . GLY A 1 89 ? 13.605 1.919 -16.849 1.00 97.94 89 GLY A C 1
ATOM 758 O O . GLY A 1 89 ? 13.659 2.206 -18.044 1.00 97.94 89 GLY A O 1
ATOM 759 N N . VAL A 1 90 ? 14.653 2.085 -16.035 1.00 98.25 90 VAL A N 1
ATOM 760 C CA . VAL A 1 90 ? 15.964 2.574 -16.498 1.00 98.25 90 VAL A CA 1
ATOM 761 C C . VAL A 1 90 ? 16.588 1.615 -17.515 1.00 98.25 90 VAL A C 1
ATOM 763 O O . VAL A 1 90 ? 17.034 2.068 -18.571 1.00 98.25 90 VAL A O 1
ATOM 766 N N . ASN A 1 91 ? 16.570 0.308 -17.245 1.00 97.69 91 ASN A N 1
ATOM 767 C CA . ASN A 1 91 ? 17.118 -0.706 -18.152 1.00 97.69 91 ASN A CA 1
ATOM 768 C C . ASN A 1 91 ? 16.366 -0.738 -19.490 1.00 97.69 91 ASN A C 1
ATOM 770 O O . ASN A 1 91 ? 16.983 -0.721 -20.554 1.00 97.69 91 ASN A O 1
ATOM 774 N N . VAL A 1 92 ? 15.030 -0.703 -19.450 1.00 97.81 92 VAL A N 1
ATOM 775 C CA . VAL A 1 92 ? 14.191 -0.632 -20.656 1.00 97.81 92 VAL A CA 1
ATOM 776 C C . VAL A 1 92 ? 14.481 0.642 -21.447 1.00 97.81 92 VAL A C 1
ATOM 778 O O . VAL A 1 92 ? 14.642 0.589 -22.664 1.00 97.81 92 VAL A O 1
ATOM 781 N N . ASN A 1 93 ? 14.617 1.787 -20.776 1.00 97.94 93 ASN A N 1
ATOM 782 C CA . ASN A 1 93 ? 14.948 3.043 -21.444 1.00 97.94 93 ASN A CA 1
ATOM 783 C C . ASN A 1 93 ? 16.327 2.991 -22.124 1.00 97.94 93 ASN A C 1
ATOM 785 O O . ASN A 1 93 ? 16.510 3.568 -23.195 1.00 97.94 93 ASN A O 1
ATOM 789 N N . GLN A 1 94 ? 17.295 2.281 -21.541 1.00 97.12 94 GLN A N 1
ATOM 790 C CA . GLN A 1 94 ? 18.596 2.072 -22.172 1.00 97.12 94 GLN A CA 1
ATOM 791 C C . GLN A 1 94 ? 18.482 1.220 -23.443 1.00 97.12 94 GLN A C 1
ATOM 793 O O . GLN A 1 94 ? 19.056 1.581 -24.468 1.00 97.12 94 GLN A O 1
ATOM 798 N N . ILE A 1 95 ? 17.681 0.153 -23.415 1.00 97.00 95 ILE A N 1
ATOM 799 C CA . ILE A 1 95 ? 17.398 -0.674 -24.598 1.00 97.00 95 ILE A CA 1
ATOM 800 C C . ILE A 1 95 ? 16.733 0.160 -25.704 1.00 97.00 95 ILE A C 1
ATOM 802 O O . ILE A 1 95 ? 17.115 0.079 -26.872 1.00 97.00 95 ILE A O 1
ATOM 806 N N . VAL A 1 96 ? 15.777 1.022 -25.345 1.00 96.75 96 VAL A N 1
ATOM 807 C CA . VAL A 1 96 ? 15.132 1.941 -26.298 1.00 96.75 96 VAL A CA 1
ATOM 808 C C . VAL A 1 96 ? 16.150 2.908 -26.907 1.00 96.75 96 VAL A C 1
ATOM 810 O O . VAL A 1 96 ? 16.138 3.122 -28.118 1.00 96.75 96 VAL A O 1
ATOM 813 N N . LYS A 1 97 ? 17.080 3.453 -26.114 1.00 96.62 97 LYS A N 1
ATOM 814 C CA . LYS A 1 97 ? 18.174 4.288 -26.640 1.00 96.62 97 LYS A CA 1
ATOM 815 C C . LYS A 1 97 ? 19.076 3.521 -27.610 1.00 96.62 97 LYS A C 1
ATOM 817 O O . LYS A 1 97 ? 19.438 4.082 -28.644 1.00 96.62 97 LYS A O 1
ATOM 822 N N . ASN A 1 98 ? 19.400 2.260 -27.315 1.00 95.19 98 ASN A N 1
ATOM 823 C CA . ASN A 1 98 ? 20.178 1.398 -28.214 1.00 95.19 98 ASN A CA 1
ATOM 824 C C . ASN A 1 98 ? 19.439 1.188 -29.548 1.00 95.19 98 ASN A C 1
ATOM 826 O O . ASN A 1 98 ? 20.037 1.318 -30.617 1.00 95.19 98 ASN A 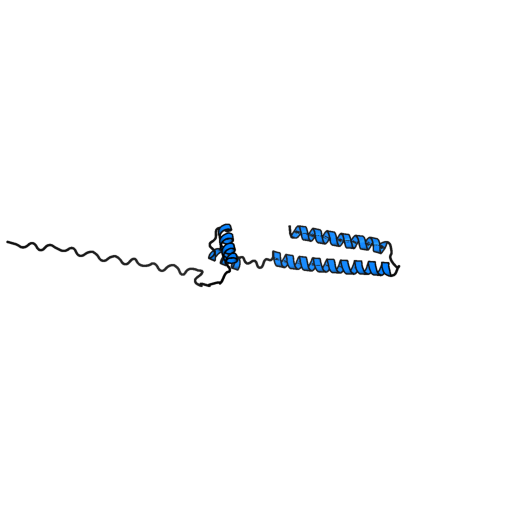O 1
ATOM 830 N N . SER A 1 99 ? 18.123 0.957 -29.489 1.00 95.31 99 SER A N 1
ATOM 831 C CA . SER A 1 99 ? 17.248 0.865 -30.666 1.00 95.31 99 SER A CA 1
ATOM 832 C C . SER A 1 99 ? 17.234 2.143 -31.492 1.00 95.31 99 SER A C 1
ATOM 834 O O . SER A 1 99 ? 17.463 2.098 -32.699 1.00 95.31 99 SER A O 1
ATOM 836 N N . ASN A 1 100 ? 17.034 3.291 -30.848 1.00 96.12 100 ASN A N 1
ATOM 837 C CA . ASN A 1 100 ? 17.014 4.587 -31.525 1.00 96.12 100 ASN A CA 1
ATOM 838 C C . ASN A 1 100 ? 18.380 4.975 -32.112 1.00 96.12 100 ASN A C 1
ATOM 840 O O . ASN A 1 100 ? 18.439 5.791 -33.024 1.00 96.12 100 ASN A O 1
ATOM 844 N N . SER A 1 101 ? 19.467 4.384 -31.609 1.00 96.25 101 SER A N 1
ATOM 845 C CA . SER A 1 101 ? 20.828 4.592 -32.118 1.00 96.25 101 SER A CA 1
ATOM 846 C C . SER A 1 101 ? 21.242 3.541 -33.157 1.00 96.25 101 SER A C 1
ATOM 848 O O . SER A 1 101 ? 22.406 3.505 -33.543 1.00 96.25 101 SER A O 1
ATOM 850 N N . HIS A 1 102 ? 20.322 2.670 -33.594 1.00 93.88 102 HIS A N 1
ATOM 851 C CA . HIS A 1 102 ? 20.565 1.581 -34.553 1.00 93.88 102 HIS A CA 1
ATOM 852 C C . HIS A 1 102 ? 21.647 0.564 -34.136 1.00 93.88 102 HIS A C 1
ATOM 854 O O . HIS A 1 102 ? 22.167 -0.165 -34.978 1.00 93.88 102 HIS A O 1
ATOM 860 N N . ILE A 1 103 ? 21.957 0.466 -32.838 1.00 94.50 103 ILE A N 1
ATOM 861 C CA . ILE A 1 103 ? 22.921 -0.502 -32.276 1.00 94.50 103 ILE A CA 1
ATOM 862 C C . ILE A 1 103 ? 22.236 -1.665 -31.547 1.00 94.50 103 ILE A C 1
ATOM 864 O O . ILE A 1 103 ? 22.882 -2.391 -30.797 1.00 94.50 103 ILE A O 1
ATOM 868 N N . TYR A 1 104 ? 20.928 -1.825 -31.745 1.00 95.00 104 TYR A N 1
ATOM 869 C CA . TYR A 1 104 ? 20.132 -2.883 -31.129 1.00 95.00 104 TYR A CA 1
ATOM 870 C C . TYR A 1 104 ? 20.605 -4.276 -31.542 1.00 95.00 104 TYR A C 1
ATOM 872 O O . TYR A 1 104 ? 20.861 -4.532 -32.722 1.00 95.00 104 TYR A O 1
ATOM 880 N N . ARG A 1 105 ? 20.676 -5.193 -30.577 1.00 94.56 105 ARG A N 1
ATOM 881 C CA . ARG A 1 105 ? 21.115 -6.580 -30.784 1.00 94.56 105 ARG A CA 1
ATOM 882 C C . ARG A 1 105 ? 20.064 -7.566 -30.286 1.00 94.56 105 ARG A C 1
ATOM 884 O O . ARG A 1 105 ? 19.166 -7.217 -29.526 1.00 94.56 105 ARG A O 1
ATOM 891 N N . GLU A 1 106 ? 20.198 -8.832 -30.677 1.00 94.94 106 GLU A N 1
ATOM 892 C CA . GLU A 1 106 ? 19.312 -9.889 -30.165 1.00 94.94 106 GLU A CA 1
ATOM 893 C C . GLU A 1 106 ? 19.409 -10.015 -28.631 1.00 94.94 106 GLU A C 1
ATOM 895 O O . GLU A 1 106 ? 18.407 -10.284 -27.971 1.00 94.94 106 GLU A O 1
ATOM 900 N N . ASP A 1 107 ? 20.571 -9.707 -28.046 1.00 93.75 107 ASP A N 1
ATOM 901 C CA . ASP A 1 107 ? 20.752 -9.649 -26.591 1.00 93.75 107 ASP A CA 1
ATOM 902 C C . ASP A 1 107 ? 19.838 -8.601 -25.932 1.00 93.75 107 ASP A C 1
ATOM 904 O O . ASP A 1 107 ? 19.235 -8.883 -24.899 1.00 93.75 107 ASP A O 1
ATOM 908 N N . ASP A 1 108 ? 19.642 -7.428 -26.552 1.00 94.38 108 ASP A N 1
ATOM 909 C CA . ASP A 1 108 ? 18.727 -6.395 -26.043 1.00 94.38 108 ASP A CA 1
ATOM 910 C C . ASP A 1 108 ? 17.269 -6.889 -26.037 1.00 94.38 108 ASP A C 1
ATOM 912 O O . ASP A 1 108 ? 16.477 -6.538 -25.161 1.00 94.38 108 ASP A O 1
ATOM 916 N N . LYS A 1 109 ? 16.891 -7.731 -27.008 1.00 93.88 109 LYS A N 1
ATOM 917 C CA . LYS A 1 109 ? 15.559 -8.350 -27.081 1.00 93.88 109 LYS A CA 1
ATOM 918 C C . LYS A 1 109 ? 15.348 -9.379 -25.982 1.00 93.88 109 LYS A C 1
ATOM 920 O O . LYS A 1 109 ? 14.264 -9.441 -25.394 1.00 93.88 109 LYS A O 1
ATOM 925 N N . MET A 1 110 ? 16.369 -10.187 -25.713 1.00 96.50 110 MET A N 1
ATOM 926 C CA . MET A 1 110 ? 16.359 -11.146 -24.610 1.00 96.50 110 MET A CA 1
ATOM 927 C C . MET A 1 110 ? 16.292 -10.422 -23.264 1.00 96.50 110 MET A C 1
ATOM 929 O O . MET A 1 110 ? 15.470 -10.780 -22.416 1.00 96.50 110 MET A O 1
ATOM 933 N N . GLU A 1 111 ? 17.066 -9.349 -23.109 1.00 96.06 111 GLU A N 1
ATOM 934 C CA . GLU A 1 111 ? 17.070 -8.516 -21.911 1.00 96.06 111 GLU A CA 1
ATOM 935 C C . GLU A 1 111 ? 15.717 -7.827 -21.703 1.00 96.06 111 GLU A C 1
ATOM 937 O O . GLU A 1 111 ? 15.160 -7.887 -20.610 1.00 96.06 111 GLU A O 1
ATOM 942 N N . LEU A 1 112 ? 15.109 -7.265 -22.752 1.00 97.00 112 LEU A N 1
ATOM 943 C CA . LEU A 1 112 ? 13.783 -6.649 -22.664 1.00 97.00 112 LEU A CA 1
ATOM 944 C C . LEU A 1 112 ? 12.726 -7.639 -22.155 1.00 97.00 112 LEU A C 1
ATOM 946 O O . LEU A 1 112 ? 11.958 -7.314 -21.248 1.00 97.00 112 LEU A O 1
ATOM 950 N N . LYS A 1 113 ? 12.703 -8.864 -22.699 1.00 96.75 113 LYS A N 1
ATOM 951 C CA . LYS A 1 113 ? 11.796 -9.925 -22.230 1.00 96.75 113 LYS A CA 1
ATOM 952 C C . LYS A 1 113 ? 12.050 -10.274 -20.764 1.00 96.75 113 LYS A C 1
ATOM 954 O O . LYS A 1 113 ? 11.098 -10.411 -19.999 1.00 96.75 113 LYS A O 1
ATOM 959 N N . SER A 1 114 ? 13.317 -10.389 -20.369 1.00 97.38 114 SER A N 1
ATOM 960 C CA . SER A 1 114 ? 13.719 -10.652 -18.983 1.00 97.38 114 SER A CA 1
ATOM 961 C C . SER A 1 114 ? 13.226 -9.556 -18.028 1.00 97.38 114 SER A C 1
ATOM 963 O O . SER A 1 114 ? 12.589 -9.853 -17.017 1.00 97.38 114 SER A O 1
ATOM 965 N N . GLN A 1 115 ? 13.427 -8.283 -18.384 1.00 97.69 115 GLN A N 1
ATOM 966 C CA . GLN A 1 115 ? 13.005 -7.123 -17.593 1.00 97.69 115 GLN A CA 1
ATOM 967 C C . GLN A 1 115 ? 11.477 -7.056 -17.419 1.00 97.69 115 GLN A C 1
ATOM 969 O O . GLN A 1 115 ? 10.990 -6.849 -16.305 1.00 97.69 115 GLN A O 1
ATOM 974 N N . VAL A 1 116 ? 10.710 -7.291 -18.491 1.00 96.44 116 VAL A N 1
ATOM 975 C CA . VAL A 1 116 ? 9.236 -7.323 -18.437 1.00 96.44 116 VAL A CA 1
ATOM 976 C C . VAL A 1 116 ? 8.738 -8.489 -17.579 1.00 96.44 116 VAL A C 1
ATOM 978 O O . VAL A 1 116 ? 7.873 -8.295 -16.724 1.00 96.44 116 VAL A O 1
ATOM 981 N N . ASN A 1 117 ? 9.325 -9.680 -17.732 1.00 97.56 117 ASN A N 1
ATOM 982 C CA . ASN A 1 117 ? 8.988 -10.834 -16.896 1.00 97.56 117 ASN A CA 1
ATOM 983 C C . ASN A 1 117 ? 9.300 -10.570 -15.417 1.00 97.56 117 ASN A C 1
ATOM 985 O O . ASN A 1 117 ? 8.485 -10.882 -14.550 1.00 97.56 117 ASN A O 1
ATOM 989 N N . LYS A 1 118 ? 10.442 -9.939 -15.114 1.00 96.75 118 LYS A N 1
ATOM 990 C CA . LYS A 1 118 ? 10.799 -9.549 -13.745 1.00 96.75 118 LYS A CA 1
ATOM 991 C C . LYS A 1 118 ? 9.760 -8.593 -13.150 1.00 96.75 118 LYS A C 1
ATOM 993 O O . LYS A 1 118 ? 9.363 -8.781 -12.003 1.00 96.75 118 LYS A O 1
ATOM 998 N N . ALA A 1 119 ? 9.285 -7.607 -13.916 1.00 96.12 119 ALA A N 1
ATOM 999 C CA . ALA A 1 119 ? 8.229 -6.698 -13.465 1.00 96.12 119 ALA A CA 1
ATOM 1000 C C . ALA A 1 119 ? 6.926 -7.447 -13.144 1.00 96.12 119 ALA A C 1
ATOM 1002 O O . ALA A 1 119 ? 6.347 -7.228 -12.080 1.00 96.12 119 ALA A O 1
ATOM 1003 N N . ALA A 1 120 ? 6.494 -8.358 -14.022 1.00 95.94 120 ALA A N 1
ATOM 1004 C CA . ALA A 1 120 ? 5.292 -9.166 -13.815 1.00 95.94 120 ALA A CA 1
ATOM 1005 C C . ALA A 1 120 ? 5.384 -10.022 -12.539 1.00 95.94 120 ALA A C 1
ATOM 1007 O O . ALA A 1 120 ? 4.498 -9.954 -11.688 1.00 95.94 120 ALA A O 1
ATOM 1008 N N . VAL A 1 121 ? 6.499 -10.736 -12.347 1.00 96.31 121 VAL A N 1
ATOM 1009 C CA . VAL A 1 121 ? 6.738 -11.564 -11.152 1.00 96.31 121 VAL A CA 1
ATOM 1010 C C . VAL A 1 121 ? 6.727 -10.726 -9.873 1.00 96.31 121 VAL A C 1
ATOM 1012 O O . VAL A 1 121 ? 6.144 -11.140 -8.871 1.00 96.31 121 VAL A O 1
ATOM 1015 N N . LEU A 1 122 ? 7.339 -9.538 -9.890 1.00 94.94 122 LEU A N 1
ATOM 1016 C CA . LEU A 1 122 ? 7.341 -8.635 -8.737 1.00 94.94 122 LEU A CA 1
ATOM 1017 C C . LEU A 1 122 ? 5.926 -8.155 -8.384 1.00 94.94 122 LEU A C 1
ATOM 1019 O O . LEU A 1 122 ? 5.571 -8.125 -7.204 1.00 94.94 122 LEU A O 1
ATOM 1023 N N . MET A 1 123 ? 5.109 -7.824 -9.388 1.00 91.75 123 MET A N 1
ATOM 1024 C CA . MET A 1 123 ? 3.713 -7.426 -9.182 1.00 91.75 123 ME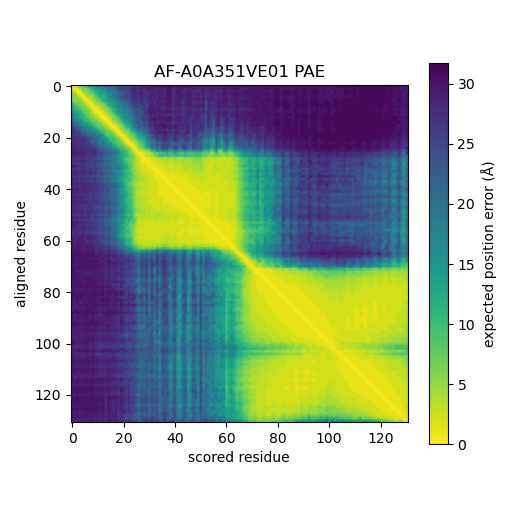T A CA 1
ATOM 1025 C C . MET A 1 123 ? 2.869 -8.581 -8.630 1.00 91.75 123 MET A C 1
ATOM 1027 O O . MET A 1 123 ? 2.165 -8.392 -7.640 1.00 91.75 123 MET A O 1
ATOM 1031 N N . GLU A 1 124 ? 2.985 -9.787 -9.190 1.00 94.06 124 GLU A N 1
ATOM 1032 C CA . GLU A 1 124 ? 2.286 -10.974 -8.677 1.00 94.06 124 GLU A CA 1
ATOM 1033 C C . GLU A 1 124 ? 2.679 -11.303 -7.233 1.00 94.06 124 GLU A C 1
ATOM 1035 O O . GLU A 1 124 ? 1.819 -11.613 -6.405 1.00 94.06 124 GLU A O 1
ATOM 1040 N N . CYS A 1 125 ? 3.973 -11.214 -6.906 1.00 91.12 125 CYS A N 1
ATOM 1041 C CA . CYS A 1 125 ? 4.460 -11.403 -5.540 1.00 91.12 125 CYS A CA 1
ATOM 1042 C C . CYS A 1 125 ? 3.834 -10.397 -4.572 1.00 91.12 125 CYS A C 1
ATOM 1044 O O . CYS A 1 125 ? 3.498 -10.762 -3.447 1.00 91.12 125 CYS A O 1
ATOM 1046 N N . MET A 1 126 ? 3.674 -9.141 -4.996 1.00 89.38 126 MET A N 1
ATOM 1047 C CA . MET A 1 126 ? 3.067 -8.110 -4.162 1.00 89.38 126 MET A CA 1
ATOM 1048 C C . MET A 1 126 ? 1.572 -8.357 -3.948 1.00 89.38 126 MET A C 1
ATOM 1050 O O . MET A 1 126 ? 1.098 -8.267 -2.819 1.00 89.38 126 MET A O 1
ATOM 1054 N N . VAL A 1 127 ? 0.839 -8.733 -5.000 1.00 88.19 127 VAL A N 1
ATOM 1055 C CA . VAL A 1 127 ? -0.594 -9.060 -4.906 1.00 88.19 127 VAL A CA 1
ATOM 1056 C C . VAL A 1 127 ? -0.826 -10.209 -3.921 1.00 88.19 127 VAL A C 1
ATOM 1058 O O . VAL A 1 127 ? -1.668 -10.081 -3.041 1.00 88.19 127 VAL A O 1
ATOM 1061 N N . LYS A 1 128 ? -0.014 -11.275 -3.975 1.00 88.44 128 LYS A N 1
ATOM 1062 C CA . LYS A 1 128 ? -0.082 -12.411 -3.030 1.00 88.44 128 LYS A CA 1
ATOM 1063 C C . LYS A 1 128 ? 0.184 -12.044 -1.566 1.00 88.44 128 LYS A C 1
ATOM 1065 O O . LYS A 1 128 ? -0.157 -12.820 -0.685 1.00 88.44 128 LYS A O 1
ATOM 1070 N N . LYS A 1 129 ? 0.866 -10.926 -1.301 1.00 80.50 129 LYS A N 1
ATOM 1071 C CA . LYS A 1 129 ? 1.119 -10.439 0.066 1.00 80.50 129 LYS A CA 1
ATOM 1072 C C . LYS A 1 129 ? -0.012 -9.547 0.587 1.00 80.50 129 LYS A C 1
ATOM 1074 O O . LYS A 1 129 ? -0.144 -9.386 1.800 1.00 80.50 129 LYS A O 1
ATOM 1079 N N . ILE A 1 130 ? -0.764 -8.926 -0.323 1.00 75.56 130 ILE A N 1
ATOM 1080 C CA . ILE A 1 130 ? -1.861 -8.004 -0.011 1.00 75.56 130 ILE A CA 1
ATOM 1081 C C . ILE A 1 130 ? -3.192 -8.755 0.125 1.00 75.56 130 ILE A C 1
ATOM 1083 O O . ILE A 1 130 ? -3.965 -8.428 1.024 1.00 75.56 130 ILE A O 1
ATOM 1087 N N . CYS A 1 131 ? -3.452 -9.721 -0.761 1.00 63.19 131 CYS A N 1
ATOM 1088 C CA . CYS A 1 131 ? -4.620 -10.606 -0.732 1.00 63.19 131 CYS A CA 1
ATOM 1089 C C . CYS A 1 131 ? -4.437 -11.744 0.277 1.00 63.19 131 CYS A C 1
ATOM 1091 O O . CYS A 1 131 ? -5.439 -12.082 0.943 1.00 63.19 131 CYS A O 1
#

Secondary structure (DSSP, 8-state):
--------PPPPPPP----PPPP--S----------HHHHHHHHHHHHHTT--HHHHHHHHHHS----HHHHHHHHHHHHHHHHHHHHHHHHHHHHHHHHTT---HHHHHHHHHHHHHHHHHHHHHHHHH-

pLDDT: mean 81.91, std 18.72, range [38.06, 98.25]

Solvent-accessible surface area (backbone atoms only — not comparable to full-atom values): 8139 Å² total; per-residue (Å²): 140,84,85,80,82,80,83,79,84,78,83,78,82,80,79,79,76,78,77,74,76,74,73,88,57,86,83,79,81,87,82,90,81,91,71,53,73,68,59,48,51,51,46,53,52,51,14,52,75,71,74,38,54,60,71,54,35,52,47,45,49,65,73,62,44,61,82,40,63,67,56,55,51,46,50,50,51,52,51,51,50,52,53,52,50,50,52,41,50,53,54,51,52,50,47,50,50,33,48,77,66,72,66,59,49,72,65,50,56,54,48,49,52,50,45,52,51,51,51,52,52,53,51,54,55,49,48,70,73,73,108